Protein AF-A0A7T1I8I5-F1 (afdb_monomer_lite)

Secondary structure (DSSP, 8-state):
-----TTS-HHHHHHHHHHHHHHHHHHHHHHHHHHHHHHHTT-HHHHHHHHHHHHHHHHHHHHHHHHHHHHHHHHHHHHHGGGTTT--S-HHHHHHHHHHHHHHHHH--------

Sequence (115 aa):
MPTDFSAIDLGTINAAHEVIVASIRHKVCEWEQKSSDLATDGNLTNAVMVKHWAFAADLLSTTISTEFTNLFSKALNARFGDLTHTTHRSVADQVLDAVALEVAAAQEVPELVAV

Foldseek 3Di:
DDDQLQPDDLVVLVVVLVVLLVVLLVLLVVLQVVLVVCVVVVVNVSSVVSNVVSVVSVVVNVVSNVVSVVSSLVNLCSNCVVVPPDDPDPVSVVVVVVVVVVVVVVVPPDDDDDD

Radius of gyration: 20.19 Å; chains: 1; bounding box: 58×24×59 Å

pLDDT: mean 76.5, std 18.36, range [38.19, 95.94]

Structure (mmCIF, N/CA/C/O backbone):
data_AF-A0A7T1I8I5-F1
#
_entry.id   AF-A0A7T1I8I5-F1
#
loop_
_atom_site.group_PDB
_atom_site.id
_atom_site.type_symbol
_atom_site.label_atom_id
_atom_site.label_alt_id
_atom_site.label_comp_id
_atom_site.label_asym_id
_atom_site.label_entity_id
_atom_site.label_seq_id
_atom_site.pdbx_PDB_ins_code
_atom_site.Cartn_x
_atom_site.Cartn_y
_atom_site.Cartn_z
_atom_site.occupancy
_atom_site.B_iso_or_equiv
_atom_site.auth_seq_id
_atom_site.auth_comp_id
_atom_site.auth_asym_id
_atom_site.auth_atom_id
_atom_site.pdbx_PDB_model_num
ATOM 1 N N . MET A 1 1 ? 28.702 0.853 -6.664 1.00 46.16 1 MET A N 1
ATOM 2 C CA . MET A 1 1 ? 28.406 0.334 -8.015 1.00 46.16 1 MET A CA 1
ATOM 3 C C . MET A 1 1 ? 27.094 0.947 -8.467 1.00 46.16 1 MET A C 1
ATOM 5 O O . MET A 1 1 ? 26.190 0.975 -7.638 1.00 46.16 1 MET A O 1
ATOM 9 N N . PRO A 1 2 ? 26.985 1.482 -9.692 1.00 67.56 2 PRO A N 1
ATOM 10 C CA . PRO A 1 2 ? 25.690 1.881 -10.230 1.00 67.56 2 PRO A CA 1
ATOM 11 C C . PRO A 1 2 ? 24.806 0.636 -10.362 1.00 67.56 2 PRO A C 1
ATOM 13 O O . PRO A 1 2 ? 25.261 -0.401 -10.840 1.00 67.56 2 PRO A O 1
ATOM 16 N N . THR A 1 3 ? 23.579 0.718 -9.858 1.00 75.50 3 THR A N 1
ATOM 17 C CA . THR A 1 3 ? 22.587 -0.351 -9.988 1.00 75.50 3 THR A CA 1
ATOM 18 C C . THR A 1 3 ? 22.080 -0.364 -11.425 1.00 75.50 3 THR A C 1
ATOM 20 O O . THR A 1 3 ? 21.643 0.670 -11.926 1.00 75.50 3 THR A O 1
ATOM 23 N N . ASP A 1 4 ? 22.156 -1.514 -12.090 1.00 77.94 4 ASP A N 1
ATOM 24 C CA . ASP A 1 4 ? 21.578 -1.689 -13.420 1.00 77.94 4 ASP A CA 1
ATOM 25 C C . ASP A 1 4 ? 20.067 -1.926 -13.295 1.00 77.94 4 ASP A C 1
ATOM 27 O O . ASP A 1 4 ? 19.625 -2.913 -12.707 1.00 77.94 4 ASP A O 1
ATOM 31 N N . PHE A 1 5 ? 19.279 -0.988 -13.819 1.00 80.31 5 PHE A N 1
ATOM 32 C CA . PHE A 1 5 ? 17.816 -1.042 -13.802 1.00 80.31 5 PHE A CA 1
ATOM 33 C C . PHE A 1 5 ? 17.228 -1.598 -15.108 1.00 80.31 5 PHE A C 1
ATOM 35 O O . PHE A 1 5 ? 16.019 -1.800 -15.185 1.00 80.31 5 PHE A O 1
ATOM 42 N N . SER A 1 6 ? 18.044 -1.860 -16.135 1.00 78.00 6 SER A N 1
ATOM 43 C CA . SER A 1 6 ? 17.556 -2.312 -17.446 1.00 78.00 6 SER A CA 1
ATOM 44 C C . SER A 1 6 ? 16.978 -3.735 -17.400 1.00 78.00 6 SER A C 1
ATOM 46 O O . SER A 1 6 ? 15.968 -4.021 -18.045 1.00 78.00 6 SER A O 1
ATOM 48 N N . ALA A 1 7 ? 17.561 -4.601 -16.564 1.00 83.25 7 ALA A N 1
ATOM 49 C CA . ALA A 1 7 ? 17.163 -5.998 -16.390 1.00 83.25 7 ALA A CA 1
ATOM 50 C C . ALA A 1 7 ? 15.946 -6.206 -15.470 1.00 83.25 7 ALA A C 1
ATOM 52 O O . ALA A 1 7 ? 15.429 -7.318 -15.374 1.00 83.25 7 ALA A O 1
ATOM 53 N N . ILE A 1 8 ? 15.480 -5.161 -14.781 1.00 84.56 8 ILE A N 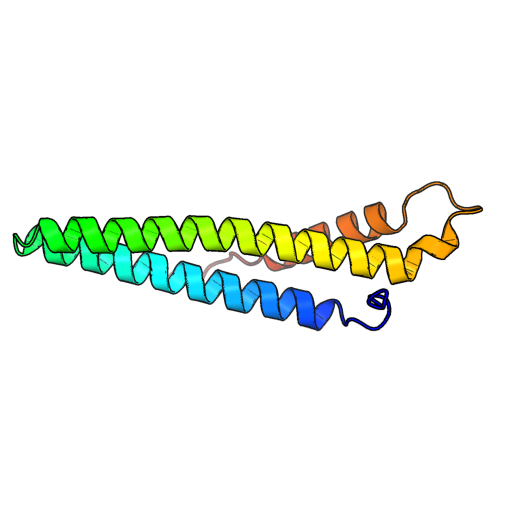1
ATOM 54 C CA . ILE A 1 8 ? 14.322 -5.248 -13.888 1.00 84.56 8 ILE A CA 1
ATOM 55 C C . ILE A 1 8 ? 13.060 -5.525 -14.698 1.00 84.56 8 ILE A C 1
ATOM 57 O O . ILE A 1 8 ? 12.752 -4.776 -15.622 1.00 84.56 8 ILE A O 1
ATOM 61 N N . ASP A 1 9 ? 12.312 -6.566 -14.335 1.00 85.94 9 ASP A N 1
ATOM 62 C CA . ASP A 1 9 ? 11.017 -6.862 -14.940 1.00 85.94 9 ASP A CA 1
ATOM 63 C C . ASP A 1 9 ? 9.922 -5.908 -14.434 1.00 85.94 9 ASP A C 1
ATOM 65 O O . ASP A 1 9 ? 9.598 -5.867 -13.245 1.00 85.94 9 ASP A O 1
ATOM 69 N N . LEU A 1 10 ? 9.342 -5.146 -15.363 1.00 82.19 10 LEU A N 1
ATOM 70 C CA . LEU A 1 10 ? 8.307 -4.153 -15.080 1.00 82.19 10 LEU A CA 1
ATOM 71 C C . LEU A 1 10 ? 6.989 -4.804 -14.640 1.00 82.19 10 LEU A C 1
ATOM 73 O O . LEU A 1 10 ? 6.299 -4.246 -13.789 1.00 82.19 10 LEU A O 1
ATOM 77 N N . GLY A 1 11 ? 6.668 -5.993 -15.168 1.00 81.75 11 GLY A N 1
ATOM 78 C CA . GLY A 1 11 ? 5.469 -6.737 -14.771 1.00 81.75 11 GLY A CA 1
ATOM 79 C C . GLY A 1 11 ? 5.540 -7.171 -13.309 1.00 81.75 11 GLY A C 1
ATOM 80 O O . GLY A 1 11 ? 4.608 -6.941 -12.540 1.00 81.75 11 GLY A O 1
ATOM 81 N N . THR A 1 12 ? 6.691 -7.705 -12.894 1.00 85.81 12 THR A N 1
ATOM 82 C CA . THR A 1 12 ? 6.957 -8.059 -11.494 1.00 85.81 12 THR A CA 1
ATOM 83 C C . THR A 1 12 ? 6.911 -6.840 -10.566 1.00 85.81 12 THR A C 1
ATOM 85 O O . THR A 1 12 ? 6.371 -6.945 -9.465 1.00 85.81 12 THR A O 1
ATOM 88 N N . ILE A 1 13 ? 7.424 -5.675 -10.989 1.00 85.62 13 ILE A N 1
ATOM 89 C CA . ILE A 1 13 ? 7.305 -4.432 -10.204 1.00 85.62 13 ILE A CA 1
ATOM 90 C C . ILE A 1 13 ? 5.840 -4.052 -9.992 1.00 85.62 13 ILE A C 1
ATOM 92 O O . ILE A 1 13 ? 5.463 -3.752 -8.860 1.00 85.62 13 ILE A O 1
ATOM 96 N N . ASN A 1 14 ? 5.027 -4.068 -11.051 1.00 83.12 14 ASN A N 1
ATOM 97 C CA . ASN A 1 14 ? 3.624 -3.677 -10.948 1.00 83.12 14 ASN A CA 1
ATOM 98 C C . ASN A 1 14 ? 2.833 -4.650 -10.0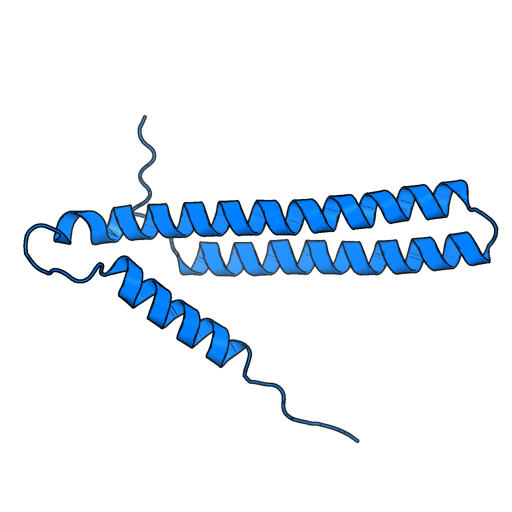59 1.00 83.12 14 ASN A C 1
ATOM 100 O O . ASN A 1 14 ? 2.152 -4.227 -9.129 1.00 83.12 14 ASN A O 1
ATOM 104 N N . ALA A 1 15 ? 3.016 -5.960 -10.253 1.00 85.50 15 ALA A N 1
ATOM 105 C CA . ALA A 1 15 ? 2.384 -6.974 -9.409 1.00 85.50 15 ALA A CA 1
ATOM 106 C C . ALA A 1 15 ? 2.790 -6.832 -7.929 1.00 85.50 15 ALA A C 1
ATOM 108 O O . ALA A 1 15 ? 1.957 -6.960 -7.030 1.00 85.50 15 ALA A O 1
ATOM 109 N N . ALA A 1 16 ? 4.063 -6.531 -7.653 1.00 87.75 16 ALA A N 1
ATOM 110 C CA . ALA A 1 16 ? 4.529 -6.284 -6.292 1.00 87.75 16 ALA A CA 1
ATOM 111 C C . ALA A 1 16 ? 3.906 -5.014 -5.689 1.00 87.75 16 ALA A C 1
ATOM 113 O O . ALA A 1 16 ? 3.488 -5.040 -4.530 1.00 87.75 16 ALA A O 1
ATOM 114 N N . HIS A 1 17 ? 3.811 -3.924 -6.459 1.00 89.06 17 HIS A N 1
ATOM 115 C CA . HIS A 1 17 ? 3.161 -2.682 -6.028 1.00 89.06 17 HIS A CA 1
ATOM 116 C C . HIS A 1 17 ? 1.706 -2.932 -5.623 1.00 89.06 17 HIS A C 1
ATOM 118 O O . HIS A 1 17 ? 1.308 -2.562 -4.516 1.00 89.06 17 HIS A O 1
ATOM 124 N N . GLU A 1 18 ? 0.948 -3.620 -6.475 1.00 87.44 18 GLU A N 1
ATOM 125 C CA . GLU A 1 18 ? -0.460 -3.945 -6.240 1.00 87.44 18 GLU A CA 1
ATOM 126 C C . GLU A 1 18 ? -0.654 -4.788 -4.978 1.00 87.44 18 GLU A C 1
ATOM 128 O O . GLU A 1 18 ? -1.459 -4.428 -4.117 1.00 87.44 18 GLU A O 1
ATOM 133 N N . VAL A 1 19 ? 0.115 -5.871 -4.817 1.00 93.12 19 VAL A N 1
ATOM 134 C CA . VAL A 1 19 ? 0.016 -6.750 -3.639 1.00 93.12 19 VAL A CA 1
ATOM 135 C C . VAL A 1 19 ? 0.351 -5.990 -2.355 1.00 93.12 19 VAL A C 1
ATOM 137 O O . VAL A 1 19 ? -0.361 -6.117 -1.354 1.00 93.12 19 VAL A O 1
ATOM 140 N N . ILE A 1 20 ? 1.408 -5.170 -2.370 1.00 90.38 20 ILE A N 1
ATOM 141 C CA . ILE A 1 20 ? 1.815 -4.393 -1.196 1.00 90.38 20 ILE A CA 1
ATOM 142 C C . ILE A 1 20 ? 0.725 -3.380 -0.832 1.00 90.38 20 ILE A C 1
ATOM 144 O O . ILE A 1 20 ? 0.261 -3.380 0.308 1.00 90.38 20 ILE A O 1
ATOM 148 N N . VAL A 1 21 ? 0.252 -2.570 -1.782 1.00 89.94 21 VAL A N 1
ATOM 149 C CA . VAL A 1 21 ? -0.796 -1.566 -1.524 1.00 89.94 21 VAL A CA 1
ATOM 150 C C . VAL A 1 21 ? -2.105 -2.216 -1.079 1.00 89.94 21 VAL A C 1
ATOM 152 O O . VAL A 1 21 ? -2.716 -1.751 -0.116 1.00 89.94 21 VAL A O 1
ATOM 155 N N . ALA A 1 22 ? -2.526 -3.311 -1.716 1.00 91.56 22 ALA A N 1
ATOM 156 C CA . ALA A 1 22 ? -3.738 -4.030 -1.335 1.00 91.56 22 ALA A CA 1
ATOM 157 C C . ALA A 1 22 ? -3.649 -4.581 0.096 1.00 91.56 22 ALA A C 1
ATOM 159 O O . ALA A 1 22 ? -4.586 -4.424 0.881 1.00 91.56 22 ALA A O 1
ATOM 160 N N . SER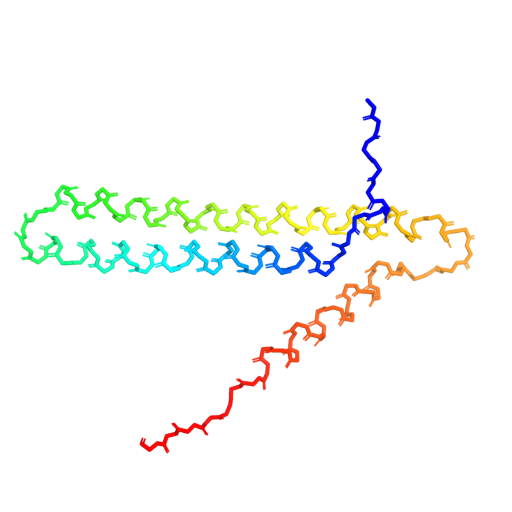 A 1 23 ? -2.508 -5.173 0.469 1.00 93.38 23 SER A N 1
ATOM 161 C CA . SER A 1 23 ? -2.300 -5.703 1.821 1.00 93.38 23 SER A CA 1
ATOM 162 C C . SER A 1 23 ? -2.302 -4.606 2.892 1.00 93.38 23 SER A C 1
ATOM 164 O O . SER A 1 23 ? -2.886 -4.791 3.962 1.00 93.38 23 SER A O 1
ATOM 166 N N . ILE A 1 24 ? -1.720 -3.441 2.590 1.00 92.88 24 ILE A N 1
ATOM 167 C CA . ILE A 1 24 ? -1.727 -2.291 3.495 1.00 92.88 24 ILE A CA 1
ATOM 168 C C . ILE A 1 24 ? -3.150 -1.758 3.655 1.00 92.88 24 ILE A C 1
ATOM 170 O O . ILE A 1 24 ? -3.607 -1.606 4.784 1.00 92.88 24 ILE A O 1
ATOM 174 N N . ARG A 1 25 ? -3.884 -1.549 2.555 1.00 92.50 25 ARG A N 1
ATOM 175 C CA . ARG A 1 25 ? -5.286 -1.101 2.602 1.00 92.50 25 ARG A CA 1
ATOM 176 C C . ARG A 1 25 ? -6.166 -2.054 3.403 1.00 92.50 25 ARG A C 1
ATOM 178 O O . ARG A 1 25 ? -6.964 -1.606 4.218 1.00 92.50 25 ARG A O 1
ATOM 185 N N . HIS A 1 26 ? -5.974 -3.361 3.238 1.00 94.25 26 HIS A N 1
ATOM 186 C CA . HIS A 1 26 ? -6.682 -4.352 4.041 1.00 94.25 26 HIS A CA 1
ATOM 187 C C . HIS A 1 26 ? -6.416 -4.167 5.545 1.00 94.25 26 HIS A C 1
ATOM 189 O O . HIS A 1 26 ? -7.355 -4.175 6.341 1.00 94.25 26 HIS A O 1
ATOM 195 N N . LYS A 1 27 ? -5.156 -3.929 5.939 1.00 93.38 27 LYS A N 1
ATOM 196 C CA . LYS A 1 27 ? -4.800 -3.646 7.338 1.00 93.38 27 LYS A CA 1
ATOM 197 C C . LYS A 1 27 ? -5.360 -2.328 7.858 1.00 93.38 27 LYS A C 1
ATOM 199 O O . LYS A 1 27 ? -5.766 -2.281 9.016 1.00 93.38 27 LYS A O 1
ATOM 204 N N . VAL A 1 28 ? -5.425 -1.294 7.022 1.00 94.00 28 VAL A N 1
ATOM 205 C CA . VAL A 1 28 ? -6.087 -0.029 7.369 1.00 94.00 28 VAL A CA 1
ATOM 206 C C . VAL A 1 28 ? -7.551 -0.290 7.720 1.00 94.00 28 VAL A C 1
ATOM 208 O O . VAL A 1 28 ? -7.959 0.042 8.830 1.00 94.00 28 VAL A O 1
ATOM 211 N N . CYS A 1 29 ? -8.305 -0.972 6.853 1.00 94.31 29 CYS A N 1
ATOM 212 C CA . CYS A 1 29 ? -9.712 -1.288 7.115 1.00 94.31 29 CYS A CA 1
ATOM 213 C C . CYS A 1 29 ? -9.900 -2.135 8.387 1.00 94.31 29 CYS A C 1
ATOM 215 O O . CYS A 1 29 ? -10.776 -1.839 9.199 1.00 94.31 29 CYS A O 1
ATOM 217 N N . GLU A 1 30 ? -9.060 -3.157 8.596 1.00 95.94 30 GLU A N 1
ATOM 218 C CA . GLU A 1 30 ? -9.088 -3.992 9.809 1.00 95.94 30 GLU A CA 1
ATOM 219 C C . GLU A 1 30 ? -8.896 -3.146 11.079 1.00 95.94 30 GLU A C 1
ATOM 221 O O . GLU A 1 30 ? -9.608 -3.313 12.072 1.00 95.94 30 GLU A O 1
ATOM 226 N N . TRP A 1 31 ? -7.938 -2.219 11.063 1.00 95.44 31 TRP A N 1
ATOM 227 C CA . TRP A 1 31 ? -7.653 -1.358 12.205 1.00 95.44 31 TRP A CA 1
ATOM 228 C C . TRP A 1 31 ? -8.703 -0.269 12.412 1.00 95.44 31 TRP A C 1
ATOM 230 O O . TRP A 1 31 ? -9.034 0.026 13.558 1.00 95.44 31 TRP A O 1
ATOM 240 N N . GLU A 1 32 ? -9.277 0.298 11.357 1.00 93.12 32 GLU A N 1
ATOM 241 C CA . GLU A 1 32 ? -10.397 1.235 11.483 1.00 93.12 32 GLU A CA 1
ATOM 242 C C . GLU A 1 32 ? -11.613 0.570 12.127 1.00 93.12 32 GLU A C 1
ATOM 244 O O . GLU A 1 32 ? -12.186 1.119 13.072 1.00 93.12 32 GLU A O 1
ATOM 249 N N . GLN A 1 33 ? -11.947 -0.647 11.693 1.00 95.00 33 GLN A N 1
ATOM 250 C CA . GLN A 1 33 ? -13.020 -1.424 12.301 1.00 95.00 33 GLN A CA 1
ATOM 251 C C . GLN A 1 33 ? -12.709 -1.740 13.768 1.00 95.00 33 GLN A C 1
ATOM 253 O O . GLN A 1 33 ? -13.499 -1.420 14.652 1.00 95.00 33 GLN A O 1
ATOM 258 N N . LYS A 1 34 ? -11.506 -2.251 14.055 1.00 94.00 34 LYS A N 1
ATOM 259 C CA . LYS A 1 34 ? -11.066 -2.537 15.427 1.00 94.00 34 LYS A CA 1
ATOM 260 C C . LYS A 1 34 ? -11.059 -1.293 16.320 1.00 94.00 34 LYS A C 1
ATOM 262 O O . LYS A 1 34 ? -11.325 -1.389 17.514 1.00 94.00 34 LYS A O 1
ATOM 267 N N . SER A 1 35 ? -10.729 -0.127 15.769 1.00 93.44 35 SER A N 1
ATOM 268 C CA . SER A 1 35 ? -10.797 1.144 16.489 1.00 93.44 35 SER A CA 1
ATOM 269 C C . SER A 1 35 ? -12.239 1.483 16.865 1.00 93.44 35 SER A C 1
ATOM 271 O O . SER A 1 35 ? -12.491 1.853 18.012 1.00 93.44 35 SER A O 1
ATOM 273 N N . SER A 1 36 ? -13.178 1.306 15.930 1.00 93.19 36 SER A N 1
ATOM 274 C CA . SER A 1 36 ? -14.607 1.508 16.174 1.00 93.19 36 SER A CA 1
ATOM 275 C C . SER A 1 36 ? -15.125 0.575 17.269 1.00 93.19 36 SER A C 1
ATOM 277 O O . SER A 1 36 ? -15.744 1.050 18.219 1.00 93.19 36 SER A O 1
ATOM 279 N N . ASP A 1 37 ? -14.803 -0.717 17.189 1.00 95.44 37 ASP A N 1
ATOM 280 C CA . ASP A 1 37 ? -15.228 -1.716 18.175 1.00 95.44 37 ASP A CA 1
ATOM 281 C C . ASP A 1 37 ? -14.705 -1.367 19.580 1.00 95.44 37 ASP A C 1
ATOM 283 O O . ASP A 1 37 ? -15.463 -1.303 20.547 1.00 95.44 37 ASP A O 1
ATOM 287 N N . LEU A 1 38 ? -13.419 -1.013 19.690 1.00 92.81 38 LEU A N 1
ATOM 288 C CA . LEU A 1 38 ? -12.812 -0.595 20.959 1.00 92.81 38 LEU A CA 1
ATOM 289 C C . LEU A 1 38 ? -13.433 0.688 21.528 1.00 92.81 38 LEU A C 1
ATOM 291 O O . LEU A 1 38 ? -13.479 0.854 22.749 1.00 92.81 38 LEU A O 1
ATOM 295 N N . ALA A 1 39 ? -13.884 1.606 20.669 1.00 93.12 39 ALA A N 1
ATOM 296 C CA . ALA A 1 39 ? -14.573 2.814 21.105 1.00 93.12 39 ALA A CA 1
ATOM 297 C C . ALA A 1 39 ? -15.963 2.488 21.666 1.00 93.12 39 ALA A C 1
ATOM 299 O O . ALA A 1 39 ? -16.346 3.048 22.695 1.00 93.12 39 ALA A O 1
ATOM 300 N N . THR A 1 40 ? -16.684 1.555 21.038 1.00 94.44 40 THR A N 1
ATOM 301 C CA . THR A 1 40 ? -17.965 1.036 21.538 1.00 94.44 40 THR A CA 1
ATOM 302 C C . THR A 1 40 ? -17.805 0.315 22.878 1.00 94.44 40 THR A C 1
ATOM 304 O O . THR A 1 40 ? -18.628 0.511 23.771 1.00 94.44 40 THR A O 1
ATOM 307 N N . ASP A 1 41 ? -16.703 -0.410 23.069 1.00 94.06 41 ASP A N 1
ATOM 308 C CA . ASP A 1 41 ? -16.367 -1.098 24.324 1.00 94.06 41 ASP A CA 1
ATOM 309 C C . ASP A 1 41 ? -15.850 -0.155 25.435 1.00 94.06 41 ASP A C 1
ATOM 311 O O . ASP A 1 41 ? -15.501 -0.597 26.532 1.00 94.06 41 ASP A O 1
ATOM 315 N N . GLY A 1 42 ? -15.764 1.155 25.174 1.00 92.56 42 GLY A N 1
ATOM 316 C CA . GLY A 1 42 ? -15.289 2.159 26.134 1.00 92.56 42 GLY A CA 1
ATOM 317 C C . GLY A 1 42 ? -13.767 2.197 26.318 1.00 92.56 42 GLY A C 1
ATOM 318 O O . GLY A 1 42 ? -13.258 2.968 27.135 1.00 92.56 42 GLY A O 1
ATOM 319 N N . ASN A 1 43 ? -13.009 1.421 25.538 1.00 94.31 43 ASN A N 1
ATOM 320 C CA . ASN A 1 43 ? -11.549 1.398 25.568 1.00 94.31 43 ASN A CA 1
ATOM 321 C C . ASN A 1 43 ? -10.946 2.457 24.628 1.00 94.31 43 ASN A C 1
ATOM 323 O O . ASN A 1 43 ? -10.276 2.160 23.635 1.00 94.31 43 ASN A O 1
ATOM 327 N N . LEU A 1 44 ? -11.189 3.727 24.962 1.00 91.94 44 LEU A N 1
ATOM 328 C CA . LEU A 1 44 ? -10.861 4.871 24.107 1.00 91.94 44 LEU A CA 1
ATOM 329 C C . LEU A 1 44 ? -9.358 5.017 23.823 1.00 91.94 44 LEU A C 1
ATOM 331 O O . LEU A 1 44 ? -8.979 5.385 22.713 1.00 91.94 44 LEU A O 1
ATOM 335 N N . THR A 1 45 ? -8.486 4.707 24.787 1.00 94.12 45 THR A N 1
ATOM 336 C CA . THR A 1 45 ? -7.028 4.797 24.591 1.00 94.12 45 THR A CA 1
ATOM 337 C C . THR A 1 45 ? -6.550 3.827 23.514 1.00 94.12 45 THR A C 1
ATOM 339 O O . THR A 1 45 ? -5.802 4.219 22.616 1.00 94.12 45 THR A O 1
ATOM 342 N N . ASN A 1 46 ? -7.024 2.579 23.552 1.00 91.31 46 ASN A N 1
ATOM 343 C CA . ASN A 1 46 ? -6.663 1.592 22.540 1.00 91.31 46 ASN A CA 1
ATOM 344 C C . ASN A 1 46 ? -7.332 1.895 21.196 1.00 91.31 46 ASN A C 1
ATOM 346 O O . ASN A 1 46 ? -6.685 1.745 20.161 1.00 91.31 46 ASN A O 1
ATOM 350 N N . ALA A 1 47 ? -8.578 2.381 21.197 1.00 91.00 47 ALA A N 1
ATOM 351 C CA . ALA A 1 47 ? -9.264 2.812 19.981 1.00 91.00 47 ALA A CA 1
ATOM 352 C C . ALA A 1 47 ? -8.462 3.887 19.229 1.00 91.00 47 ALA A C 1
ATOM 354 O O . ALA A 1 47 ? -8.213 3.760 18.029 1.00 91.00 47 ALA A O 1
ATOM 355 N N . VAL A 1 48 ? -7.992 4.915 19.944 1.00 92.94 48 VAL A N 1
ATOM 356 C CA . VAL A 1 48 ? -7.177 5.999 19.377 1.00 92.94 48 VAL A CA 1
ATOM 357 C C . VAL A 1 48 ? -5.822 5.488 18.888 1.00 92.94 48 VAL A C 1
ATOM 359 O O . VAL A 1 48 ? -5.384 5.863 17.803 1.00 92.94 48 VAL A O 1
ATOM 362 N N . MET A 1 49 ? -5.154 4.613 19.642 1.00 95.62 49 MET A N 1
ATOM 363 C CA . MET A 1 49 ? -3.877 4.029 19.220 1.00 95.62 49 MET A CA 1
ATOM 364 C C . MET A 1 49 ? -4.010 3.253 17.901 1.00 95.62 49 MET A C 1
ATOM 366 O O . MET A 1 49 ? -3.236 3.483 16.975 1.00 95.62 49 MET A O 1
ATOM 370 N N . VAL A 1 50 ? -5.016 2.380 17.792 1.00 92.56 50 VAL A N 1
ATOM 371 C CA . VAL A 1 50 ? -5.256 1.581 16.580 1.00 92.56 50 VAL A CA 1
ATOM 372 C C . VAL A 1 50 ? -5.624 2.479 15.391 1.00 92.56 50 VAL A C 1
ATOM 374 O O . VAL A 1 50 ? -5.143 2.254 14.282 1.00 92.56 50 VAL A O 1
ATOM 377 N N . LYS A 1 51 ? -6.384 3.557 15.621 1.00 90.12 51 LYS A N 1
ATOM 378 C CA . LYS A 1 51 ? -6.674 4.562 14.587 1.00 90.12 51 LYS A CA 1
ATOM 379 C C . LYS A 1 51 ? -5.407 5.241 14.054 1.00 90.12 51 LYS A C 1
ATOM 381 O O . LYS A 1 51 ? -5.287 5.458 12.852 1.00 90.12 51 LYS A O 1
ATOM 386 N N . HIS A 1 52 ? -4.443 5.554 14.921 1.00 93.56 52 HIS A N 1
ATOM 387 C CA . HIS A 1 52 ? -3.160 6.111 14.483 1.00 93.56 52 HIS A CA 1
ATOM 388 C C . HIS A 1 52 ? -2.336 5.114 13.660 1.00 93.56 52 HIS A C 1
ATOM 390 O O . HIS A 1 52 ? -1.646 5.527 12.731 1.00 93.56 52 HIS A O 1
ATOM 396 N N . TRP A 1 53 ? -2.415 3.813 13.956 1.00 93.50 53 TRP A N 1
ATOM 397 C CA . TRP A 1 53 ? -1.773 2.787 13.129 1.00 93.50 53 TRP A CA 1
ATOM 398 C C . TRP A 1 53 ? -2.399 2.692 11.740 1.00 93.50 53 TRP A C 1
ATOM 400 O O . TRP A 1 53 ? -1.660 2.628 10.760 1.00 93.50 53 TRP A O 1
ATOM 410 N N . ALA A 1 54 ? -3.731 2.758 11.646 1.00 91.69 54 ALA A N 1
ATOM 411 C CA . ALA A 1 54 ? -4.440 2.834 10.367 1.00 91.69 54 ALA A CA 1
ATOM 412 C C . ALA A 1 54 ? -3.971 4.039 9.538 1.00 91.69 54 ALA A C 1
ATOM 414 O O . ALA A 1 54 ? -3.556 3.879 8.394 1.00 91.69 54 ALA A O 1
ATOM 415 N N . PHE A 1 55 ? -3.912 5.223 10.150 1.00 90.25 55 PHE A N 1
ATOM 416 C CA . PHE A 1 55 ? -3.401 6.423 9.485 1.00 90.25 55 PHE A CA 1
ATOM 417 C C . PHE A 1 55 ? -1.940 6.282 9.023 1.00 90.25 55 PHE A C 1
ATOM 419 O O . PHE A 1 55 ? -1.601 6.633 7.894 1.00 90.25 55 PHE A O 1
ATOM 426 N N . ALA A 1 56 ? -1.059 5.748 9.874 1.00 91.94 56 ALA A N 1
ATOM 427 C CA . ALA A 1 56 ? 0.346 5.555 9.519 1.00 91.94 56 ALA A CA 1
ATOM 428 C C . ALA A 1 56 ? 0.518 4.565 8.354 1.00 91.94 56 ALA A C 1
ATOM 430 O O . ALA A 1 56 ? 1.358 4.782 7.481 1.00 91.94 56 ALA A O 1
ATOM 431 N N . ALA A 1 57 ? -0.283 3.498 8.319 1.00 90.12 57 ALA A N 1
ATOM 432 C CA . ALA A 1 57 ? -0.293 2.545 7.215 1.00 90.12 57 ALA A CA 1
ATOM 433 C C . ALA A 1 57 ? -0.771 3.179 5.902 1.00 90.12 57 ALA A C 1
ATOM 435 O O . ALA A 1 57 ? -0.139 2.966 4.869 1.00 90.12 57 ALA A O 1
ATOM 436 N N . ASP A 1 58 ? -1.813 4.007 5.931 1.00 88.31 58 ASP A N 1
ATOM 437 C CA . ASP A 1 58 ? -2.289 4.714 4.737 1.00 88.31 58 ASP A CA 1
ATOM 438 C C . ASP A 1 58 ? -1.228 5.681 4.168 1.00 88.31 58 ASP A C 1
ATOM 440 O O . ASP A 1 58 ? -0.927 5.690 2.967 1.00 88.31 58 ASP A O 1
ATOM 444 N N . LEU A 1 59 ? -0.535 6.409 5.050 1.00 90.62 59 LEU A N 1
ATOM 445 C CA . LEU A 1 59 ? 0.591 7.261 4.662 1.00 90.62 59 LEU A CA 1
ATOM 446 C C . LEU A 1 59 ? 1.751 6.449 4.051 1.00 90.62 59 LEU A C 1
ATOM 448 O O . LEU A 1 59 ? 2.347 6.853 3.044 1.00 90.62 59 LEU A O 1
ATOM 452 N N . LEU A 1 60 ? 2.064 5.284 4.629 1.00 89.81 60 LEU A N 1
ATOM 453 C CA . LEU A 1 60 ? 3.073 4.369 4.091 1.00 89.81 60 LEU A CA 1
ATOM 454 C C . LEU A 1 60 ? 2.677 3.835 2.711 1.00 89.81 60 LEU A C 1
ATOM 456 O O . LEU A 1 60 ? 3.527 3.796 1.826 1.00 89.81 60 LEU A O 1
ATOM 460 N N . SER A 1 61 ? 1.404 3.493 2.491 1.00 87.75 61 SER A N 1
ATOM 461 C CA . SER A 1 61 ? 0.895 3.064 1.179 1.00 87.75 61 SER A CA 1
ATOM 462 C C . SER A 1 61 ? 1.150 4.119 0.096 1.00 87.75 61 SER A C 1
ATOM 464 O O . SER A 1 61 ? 1.576 3.800 -1.019 1.00 87.75 61 SER A O 1
ATOM 466 N N . THR A 1 62 ? 0.939 5.392 0.431 1.00 83.62 62 THR A N 1
ATOM 467 C CA . THR A 1 62 ? 1.188 6.519 -0.482 1.00 83.62 62 THR A CA 1
ATOM 468 C C . THR A 1 62 ? 2.680 6.678 -0.790 1.00 83.62 62 THR A C 1
ATOM 470 O O . THR A 1 62 ? 3.077 6.849 -1.947 1.00 83.62 62 THR A O 1
ATOM 473 N N . THR A 1 63 ? 3.523 6.556 0.238 1.00 88.69 63 THR A N 1
ATOM 474 C CA . THR A 1 63 ? 4.985 6.638 0.096 1.00 88.69 63 THR A CA 1
ATOM 475 C C . THR A 1 63 ? 5.514 5.504 -0.781 1.00 88.69 63 THR A C 1
ATOM 477 O O . THR A 1 63 ? 6.249 5.745 -1.734 1.00 88.69 63 THR A O 1
ATOM 480 N N . ILE A 1 64 ? 5.078 4.270 -0.518 1.00 86.69 64 ILE A N 1
ATOM 481 C CA . ILE A 1 64 ? 5.448 3.087 -1.303 1.00 86.69 64 ILE A CA 1
ATOM 482 C C . ILE A 1 64 ? 5.039 3.267 -2.764 1.00 86.69 64 ILE A C 1
ATOM 484 O O . ILE A 1 64 ? 5.849 3.023 -3.651 1.00 86.69 64 ILE A O 1
ATOM 488 N N . SER A 1 65 ? 3.828 3.758 -3.031 1.00 83.25 65 SER A N 1
ATOM 489 C CA . SER A 1 65 ? 3.364 3.989 -4.406 1.00 83.25 65 SER A CA 1
ATOM 490 C C . SER A 1 65 ? 4.240 4.994 -5.159 1.00 83.25 65 SER A C 1
ATOM 492 O O . SER A 1 65 ? 4.555 4.792 -6.333 1.00 83.25 65 SER A O 1
ATOM 494 N N . THR A 1 66 ? 4.694 6.044 -4.471 1.00 83.44 66 THR A N 1
ATOM 495 C CA . THR A 1 66 ? 5.629 7.028 -5.036 1.00 83.44 66 THR A CA 1
ATOM 496 C C . THR A 1 66 ? 6.976 6.385 -5.366 1.00 83.44 66 THR A C 1
ATOM 498 O O . THR A 1 66 ? 7.493 6.554 -6.469 1.00 83.44 66 THR A O 1
ATOM 501 N N . GLU A 1 67 ? 7.531 5.591 -4.449 1.00 86.81 67 GLU A N 1
ATOM 502 C CA . GLU A 1 67 ? 8.814 4.915 -4.664 1.00 86.81 67 GLU A CA 1
ATOM 503 C C . GLU A 1 67 ? 8.750 3.856 -5.773 1.00 86.81 67 GLU A C 1
ATOM 505 O O . GLU A 1 67 ? 9.675 3.759 -6.582 1.00 86.81 67 GLU A O 1
ATOM 510 N N . PHE A 1 68 ? 7.645 3.114 -5.883 1.00 86.62 68 PHE A N 1
ATOM 511 C CA . PHE A 1 68 ? 7.419 2.180 -6.988 1.00 86.62 68 PHE A CA 1
ATOM 512 C C . PHE A 1 68 ? 7.313 2.906 -8.333 1.00 86.62 68 PHE A C 1
ATOM 514 O O . PHE A 1 68 ? 7.938 2.480 -9.302 1.00 86.62 68 PHE A O 1
ATOM 521 N N . THR A 1 69 ? 6.625 4.050 -8.382 1.00 84.12 69 THR A N 1
ATOM 522 C CA . THR A 1 69 ? 6.553 4.898 -9.586 1.00 84.12 69 THR A CA 1
ATOM 523 C C . THR A 1 69 ? 7.936 5.421 -9.987 1.00 84.12 69 THR A C 1
ATOM 525 O O . THR A 1 69 ? 8.317 5.379 -11.163 1.00 84.12 69 THR A O 1
ATOM 528 N N . ASN A 1 70 ? 8.737 5.858 -9.010 1.00 85.25 70 ASN A N 1
ATOM 529 C CA . ASN A 1 70 ? 10.116 6.292 -9.231 1.00 85.25 70 ASN A CA 1
ATOM 530 C C . ASN A 1 70 ? 10.995 5.147 -9.756 1.00 85.25 70 ASN A C 1
ATOM 532 O O . ASN A 1 70 ? 11.803 5.350 -10.665 1.00 85.25 70 ASN A O 1
ATOM 536 N N . LEU A 1 71 ? 10.850 3.944 -9.195 1.00 85.00 71 LEU A N 1
ATOM 537 C CA . LEU A 1 71 ? 11.583 2.757 -9.630 1.00 85.00 71 LEU A CA 1
ATOM 538 C C . LEU A 1 71 ? 11.188 2.343 -11.052 1.00 85.00 71 LEU A C 1
ATOM 540 O O . LEU A 1 71 ? 12.066 2.092 -11.876 1.00 85.00 71 LEU A O 1
ATOM 544 N N . PHE A 1 72 ? 9.891 2.340 -11.355 1.00 84.56 72 PHE A N 1
ATOM 545 C CA . PHE A 1 72 ? 9.359 2.048 -12.684 1.00 84.56 72 PHE A CA 1
ATOM 546 C C . PHE A 1 72 ? 9.900 3.034 -13.728 1.00 84.56 72 PHE A C 1
ATOM 548 O O . PHE A 1 72 ? 10.408 2.627 -14.771 1.00 84.56 72 PHE A O 1
ATOM 555 N N . SER A 1 73 ? 9.910 4.329 -13.401 1.00 81.75 73 SER A N 1
ATOM 556 C CA . SER A 1 73 ? 10.468 5.383 -14.258 1.00 81.75 73 SER A CA 1
ATOM 557 C C . SER A 1 73 ? 11.971 5.206 -14.501 1.00 81.75 73 SER A C 1
ATOM 559 O O . SER A 1 73 ? 12.446 5.366 -15.624 1.00 81.75 73 SER A O 1
ATOM 561 N N . LYS A 1 74 ? 12.743 4.834 -13.468 1.00 83.25 74 LYS A N 1
ATOM 562 C CA . LYS A 1 74 ? 14.177 4.522 -13.609 1.00 83.25 74 LYS A CA 1
ATOM 563 C C . LYS A 1 74 ? 14.409 3.307 -14.507 1.00 83.25 74 LYS A C 1
ATOM 565 O O . LYS A 1 74 ? 15.309 3.350 -15.341 1.00 83.25 74 LYS A O 1
ATOM 570 N N . ALA A 1 75 ? 13.598 2.259 -14.369 1.00 84.50 75 ALA A N 1
ATOM 571 C CA . ALA A 1 75 ? 13.684 1.066 -15.206 1.00 84.50 75 ALA A CA 1
ATOM 572 C C . ALA A 1 75 ? 13.306 1.359 -16.671 1.00 84.50 75 ALA A C 1
ATOM 574 O O . ALA A 1 75 ? 14.017 0.932 -17.579 1.00 84.50 75 ALA A O 1
ATOM 575 N N . LEU A 1 76 ? 12.264 2.162 -16.918 1.00 83.00 76 LEU A N 1
ATOM 576 C CA . LEU A 1 76 ? 11.919 2.637 -18.263 1.00 83.00 76 LEU A CA 1
ATOM 577 C C . LEU A 1 76 ? 13.042 3.471 -18.886 1.00 83.00 76 LEU A C 1
ATOM 579 O O . LEU A 1 76 ? 13.459 3.195 -20.009 1.00 83.00 76 LEU A O 1
ATOM 583 N N . ASN A 1 77 ? 13.576 4.452 -18.156 1.00 80.69 77 ASN A N 1
ATOM 584 C CA . ASN A 1 77 ? 14.681 5.277 -18.643 1.00 80.69 77 ASN A CA 1
ATOM 585 C C . ASN A 1 77 ? 15.949 4.451 -18.897 1.00 80.69 77 ASN A C 1
ATOM 587 O O . ASN A 1 77 ? 16.652 4.714 -19.864 1.00 80.69 77 ASN A O 1
ATOM 591 N N . ALA A 1 78 ? 16.236 3.428 -18.092 1.00 80.94 78 ALA A N 1
ATOM 592 C CA . ALA A 1 78 ? 17.362 2.529 -18.345 1.00 80.94 78 ALA A CA 1
ATOM 593 C C . ALA A 1 78 ? 17.158 1.661 -19.601 1.00 80.94 78 ALA A C 1
ATOM 595 O O . ALA A 1 78 ? 18.125 1.351 -20.288 1.00 80.94 78 ALA A O 1
ATOM 596 N N . ARG A 1 79 ? 15.911 1.282 -19.917 1.00 77.62 79 ARG A N 1
ATOM 597 C CA . ARG A 1 79 ? 15.572 0.483 -21.107 1.00 77.62 79 ARG A CA 1
ATOM 598 C C . ARG A 1 79 ? 15.503 1.304 -22.396 1.00 77.62 79 ARG A C 1
ATOM 600 O O . ARG A 1 79 ? 15.864 0.794 -23.450 1.00 77.62 79 ARG A O 1
ATOM 607 N N . PHE A 1 80 ? 15.031 2.550 -22.322 1.00 72.69 80 PHE A N 1
ATOM 608 C CA . PHE A 1 80 ? 14.703 3.362 -23.503 1.00 72.69 80 PHE A CA 1
ATOM 609 C C . PHE A 1 80 ? 15.478 4.683 -23.610 1.00 72.69 80 PHE A C 1
ATOM 611 O O . PHE A 1 80 ? 15.424 5.339 -24.648 1.00 72.69 80 PHE A O 1
ATOM 618 N N . GLY A 1 81 ? 16.209 5.090 -22.571 1.00 63.34 81 GLY A N 1
ATOM 619 C CA . GLY A 1 81 ? 16.901 6.382 -22.511 1.00 63.34 81 GLY A CA 1
ATOM 620 C C . GLY A 1 81 ? 18.007 6.552 -23.554 1.00 63.34 81 GLY A C 1
ATOM 621 O O . GLY A 1 81 ? 18.287 7.679 -23.958 1.00 63.34 81 GLY A O 1
ATOM 622 N N . ASP A 1 82 ? 18.567 5.450 -24.060 1.00 54.91 82 ASP A N 1
ATOM 623 C CA . ASP A 1 82 ? 19.616 5.460 -25.090 1.00 54.91 82 ASP A CA 1
ATOM 624 C C . ASP A 1 82 ? 19.068 5.684 -26.521 1.00 54.91 82 ASP A C 1
ATOM 626 O O . ASP A 1 82 ? 19.819 5.948 -27.456 1.00 54.91 82 ASP A O 1
ATOM 630 N N . LEU A 1 83 ? 17.739 5.663 -26.722 1.00 53.56 83 LEU A N 1
ATOM 631 C CA . LEU A 1 83 ? 17.102 5.933 -28.027 1.00 53.56 83 LEU A CA 1
ATOM 632 C C . LEU A 1 83 ? 16.957 7.437 -28.357 1.00 53.56 83 LEU A C 1
ATOM 634 O O . LEU A 1 83 ? 16.372 7.806 -29.379 1.00 53.56 83 LEU A O 1
ATOM 638 N N . THR A 1 84 ? 17.469 8.335 -27.514 1.00 48.31 84 THR A N 1
ATOM 639 C CA . THR A 1 84 ? 17.082 9.758 -27.506 1.00 48.31 84 THR A CA 1
ATOM 640 C C . THR A 1 84 ? 17.825 10.681 -28.471 1.00 48.31 84 THR A C 1
ATOM 642 O O . THR A 1 84 ? 17.532 11.874 -28.477 1.00 48.31 84 THR A O 1
ATOM 645 N N . HIS A 1 85 ? 18.709 10.204 -29.356 1.00 4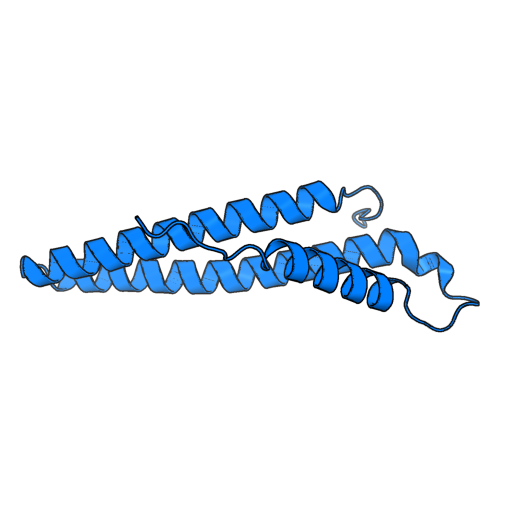7.34 85 HIS A N 1
ATOM 646 C CA . HIS A 1 85 ? 19.356 11.147 -30.282 1.00 47.34 85 HIS A CA 1
ATOM 647 C C . HIS A 1 85 ? 18.513 11.533 -31.516 1.00 47.34 85 HIS A C 1
ATOM 649 O O . HIS A 1 85 ? 18.890 12.481 -32.206 1.00 47.34 85 HIS A O 1
ATOM 655 N N . THR A 1 86 ? 17.385 10.866 -31.826 1.00 45.03 86 THR A N 1
ATOM 656 C CA . THR A 1 86 ? 16.638 11.186 -33.072 1.00 45.03 86 THR A CA 1
ATOM 657 C C . THR A 1 86 ? 15.105 11.124 -33.065 1.00 45.03 86 THR A C 1
ATOM 659 O O . THR A 1 86 ? 14.526 11.557 -34.057 1.00 45.03 86 THR A O 1
ATOM 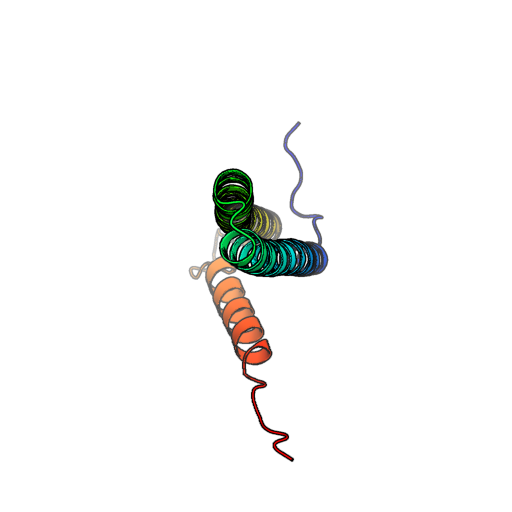662 N N . THR A 1 87 ? 14.397 10.693 -32.010 1.00 44.47 87 THR A N 1
ATOM 663 C CA . THR A 1 87 ? 12.912 10.663 -32.062 1.00 44.47 87 THR A CA 1
ATOM 664 C C . THR A 1 87 ? 12.265 11.390 -30.882 1.00 44.47 87 THR A C 1
ATOM 666 O O . THR A 1 87 ? 12.255 10.931 -29.746 1.00 44.47 87 THR A O 1
ATOM 669 N N . HIS A 1 88 ? 11.736 12.575 -31.183 1.00 48.19 88 HIS A N 1
ATOM 670 C CA . HIS A 1 88 ? 11.382 13.665 -30.271 1.00 48.19 88 HIS A CA 1
ATOM 671 C C . HIS A 1 88 ? 9.971 13.549 -29.653 1.00 48.19 88 HIS A C 1
ATOM 673 O O . HIS A 1 88 ? 9.207 14.515 -29.624 1.00 48.19 88 HIS A O 1
ATOM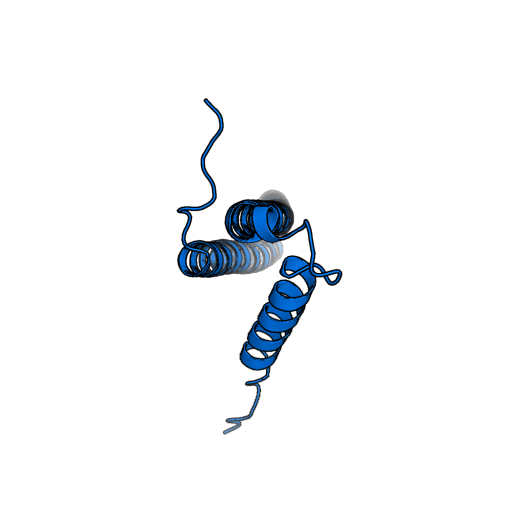 679 N N . ARG A 1 89 ? 9.614 12.368 -29.142 1.00 48.88 89 ARG A N 1
ATOM 680 C CA . ARG A 1 89 ? 8.497 12.189 -28.203 1.00 48.88 89 ARG A CA 1
ATOM 681 C C . ARG A 1 89 ? 8.919 11.094 -27.241 1.00 48.88 89 ARG A C 1
ATOM 683 O O . ARG A 1 89 ? 9.097 9.959 -27.667 1.00 48.88 89 ARG A O 1
ATOM 690 N N . SER A 1 90 ? 9.188 11.486 -25.997 1.00 52.69 90 SER A N 1
ATOM 691 C CA . SER A 1 90 ? 9.685 10.618 -24.931 1.00 52.69 90 SER A CA 1
ATOM 692 C C . SER A 1 90 ? 8.904 9.303 -24.947 1.00 52.69 90 SER A C 1
ATOM 694 O O . SER A 1 90 ? 7.711 9.284 -24.661 1.00 52.69 90 SER A O 1
ATOM 696 N N . VAL A 1 91 ? 9.553 8.208 -25.348 1.00 54.09 91 VAL A N 1
ATOM 697 C CA . VAL A 1 91 ? 8.940 6.869 -25.364 1.00 54.09 91 VAL A CA 1
ATOM 698 C C . VAL A 1 91 ? 8.440 6.517 -23.963 1.00 54.09 91 VAL A C 1
ATOM 700 O O . VAL A 1 91 ? 7.429 5.842 -23.831 1.00 54.09 91 VAL A O 1
ATOM 703 N N . ALA A 1 92 ? 9.081 7.055 -22.920 1.00 54.47 92 ALA A N 1
ATOM 704 C CA . ALA A 1 92 ? 8.590 6.967 -21.554 1.00 54.47 92 ALA A CA 1
ATOM 705 C C . ALA A 1 92 ? 7.211 7.624 -21.385 1.00 54.47 92 ALA A C 1
ATOM 707 O O . ALA A 1 92 ? 6.359 7.000 -20.770 1.00 54.47 92 ALA A O 1
ATOM 708 N N . ASP A 1 93 ? 6.951 8.797 -21.978 1.00 53.50 93 ASP A N 1
ATOM 709 C CA . ASP A 1 93 ? 5.624 9.433 -21.934 1.00 53.50 93 ASP A CA 1
ATOM 710 C C . ASP A 1 93 ? 4.582 8.608 -22.696 1.00 53.50 93 ASP A C 1
ATOM 712 O O . ASP A 1 93 ? 3.462 8.468 -22.227 1.00 53.50 93 ASP A O 1
ATOM 716 N N . GLN A 1 94 ? 4.939 8.017 -23.843 1.00 56.81 94 GLN A N 1
ATOM 717 C CA . GLN A 1 94 ? 4.020 7.158 -24.607 1.00 56.81 94 GLN A CA 1
ATOM 718 C C . GLN A 1 94 ? 3.734 5.822 -23.914 1.00 56.81 94 GLN A C 1
ATOM 720 O O . GLN A 1 94 ? 2.609 5.335 -23.971 1.00 56.81 94 GLN A O 1
ATOM 725 N N . VAL A 1 95 ? 4.736 5.226 -23.264 1.00 60.22 95 VAL A N 1
ATOM 726 C CA . VAL A 1 95 ? 4.570 3.997 -22.481 1.00 60.22 95 VAL A CA 1
ATOM 727 C C . VAL A 1 95 ? 3.811 4.289 -21.189 1.00 60.22 95 VAL A C 1
ATOM 729 O O . VAL A 1 95 ? 2.964 3.491 -20.817 1.00 60.22 95 VAL A O 1
ATOM 732 N N . LEU A 1 96 ? 4.046 5.428 -20.533 1.00 61.59 96 LEU A N 1
ATOM 733 C CA . LEU A 1 96 ? 3.236 5.878 -19.397 1.00 61.59 96 LEU A CA 1
ATOM 734 C C . LEU A 1 96 ? 1.777 6.090 -19.801 1.00 61.59 96 LEU A C 1
ATOM 736 O O . LEU A 1 96 ? 0.905 5.630 -19.076 1.00 61.59 96 LEU A O 1
ATOM 740 N N . ASP A 1 97 ? 1.508 6.707 -20.955 1.00 56.41 97 ASP A N 1
ATOM 741 C CA . ASP A 1 97 ? 0.143 6.865 -21.477 1.00 56.41 97 ASP A CA 1
ATOM 742 C C . ASP A 1 97 ? -0.499 5.501 -21.774 1.00 56.41 97 ASP A C 1
ATOM 744 O O . ASP A 1 97 ? -1.644 5.264 -21.407 1.00 56.41 97 ASP A O 1
ATOM 748 N N . ALA A 1 98 ? 0.247 4.572 -22.383 1.00 56.69 98 ALA A N 1
ATOM 749 C CA . ALA A 1 98 ? -0.242 3.228 -22.688 1.00 56.69 98 ALA A CA 1
ATOM 750 C C . ALA A 1 98 ? -0.503 2.395 -21.422 1.00 56.69 98 ALA A C 1
ATOM 752 O O . ALA A 1 98 ? -1.543 1.754 -21.322 1.00 56.69 98 ALA A O 1
ATOM 753 N N . VAL A 1 99 ? 0.393 2.449 -20.431 1.00 60.31 99 VAL A N 1
ATOM 754 C CA . VAL A 1 99 ? 0.220 1.775 -19.135 1.00 60.31 99 VAL A CA 1
ATOM 755 C C . VAL A 1 99 ? -0.917 2.418 -18.345 1.00 60.31 99 VAL A C 1
ATOM 757 O O . VAL A 1 99 ? -1.715 1.703 -17.753 1.00 60.31 99 VAL A O 1
ATOM 760 N N . ALA A 1 100 ? -1.055 3.745 -18.364 1.00 59.28 100 ALA A N 1
ATOM 761 C CA . ALA A 1 100 ? -2.197 4.424 -17.757 1.00 59.28 100 ALA A CA 1
ATOM 762 C C . ALA A 1 100 ? -3.516 4.006 -18.423 1.00 59.28 100 ALA A C 1
ATOM 764 O O . ALA A 1 100 ? -4.506 3.799 -17.723 1.00 59.28 100 ALA A O 1
ATOM 765 N N . LEU A 1 101 ? -3.522 3.822 -19.748 1.00 51.12 101 LEU A N 1
ATOM 766 C CA . LEU A 1 101 ? -4.678 3.322 -20.491 1.00 51.12 101 LEU A CA 1
ATOM 767 C C . LEU A 1 101 ? -4.997 1.859 -20.143 1.00 51.12 101 LEU A C 1
ATOM 769 O O . LEU A 1 101 ? -6.161 1.525 -19.954 1.00 51.12 101 LEU A O 1
ATOM 773 N N . GLU A 1 102 ? -3.986 0.995 -20.025 1.00 50.72 102 GLU A N 1
ATOM 774 C CA . GLU A 1 102 ? -4.158 -0.411 -19.632 1.00 50.72 102 GLU A CA 1
ATOM 775 C C . GLU A 1 102 ? -4.627 -0.550 -18.177 1.00 50.72 102 GLU A C 1
ATOM 777 O O . GLU A 1 102 ? -5.519 -1.347 -17.893 1.00 50.72 102 GLU A O 1
ATOM 782 N N . VAL A 1 103 ? -4.094 0.259 -17.257 1.00 56.72 103 VAL A N 1
ATOM 783 C CA . VAL A 1 103 ? -4.527 0.304 -15.850 1.00 56.72 103 VAL A CA 1
ATOM 784 C C . VAL A 1 103 ? -5.948 0.863 -15.731 1.00 56.72 103 VAL A C 1
ATOM 786 O O . VAL A 1 103 ? -6.746 0.324 -14.967 1.00 56.72 103 VAL A O 1
ATOM 789 N N . ALA A 1 104 ? -6.301 1.896 -16.502 1.00 52.25 104 ALA A N 1
ATOM 790 C CA . ALA A 1 104 ? -7.669 2.411 -16.559 1.00 52.25 104 ALA A CA 1
ATOM 791 C C . ALA A 1 104 ? -8.640 1.365 -17.136 1.00 52.25 104 ALA A C 1
ATOM 793 O O . ALA A 1 104 ? -9.701 1.136 -16.561 1.00 52.25 104 ALA A O 1
ATOM 794 N N . ALA A 1 105 ? -8.249 0.657 -18.199 1.00 48.22 105 ALA A N 1
ATOM 795 C CA . ALA A 1 105 ? -9.038 -0.428 -18.780 1.00 48.22 105 ALA A CA 1
ATOM 796 C C . ALA A 1 105 ? -9.195 -1.626 -17.821 1.00 48.22 105 ALA A C 1
ATOM 798 O O . ALA A 1 105 ? -10.248 -2.259 -17.791 1.00 48.22 105 ALA A O 1
ATOM 799 N N . ALA A 1 106 ? -8.186 -1.920 -16.994 1.00 48.69 106 ALA A N 1
ATOM 800 C CA . ALA A 1 106 ? -8.277 -2.928 -15.936 1.00 48.69 106 ALA A CA 1
ATOM 801 C C . ALA A 1 106 ? -9.182 -2.492 -14.765 1.00 48.69 106 ALA A C 1
ATOM 803 O O . ALA A 1 106 ? -9.712 -3.341 -14.048 1.00 48.69 106 ALA A O 1
ATOM 804 N N . GLN A 1 107 ? -9.384 -1.184 -14.577 1.00 49.09 107 GLN A N 1
ATOM 805 C CA . GLN A 1 107 ? -10.318 -0.612 -13.600 1.00 49.09 107 GLN A CA 1
ATOM 806 C C . GLN A 1 107 ? -11.750 -0.454 -14.147 1.00 49.09 107 GLN A C 1
ATOM 808 O O . GLN A 1 107 ? -12.689 -0.388 -13.355 1.00 49.09 107 GLN A O 1
ATOM 813 N N . GLU A 1 108 ? -11.943 -0.453 -15.470 1.00 39.91 108 GLU A N 1
ATOM 814 C CA . GLU A 1 108 ? -13.248 -0.351 -16.148 1.00 39.91 108 GLU A CA 1
ATOM 815 C C . GLU A 1 108 ? -14.070 -1.659 -16.188 1.00 39.91 108 GLU A C 1
ATOM 817 O O . GLU A 1 108 ? -15.050 -1.751 -16.925 1.00 39.91 108 GLU A O 1
ATOM 822 N N . VAL A 1 109 ? -13.788 -2.639 -15.318 1.00 50.66 109 VAL A N 1
ATOM 823 C CA . VAL A 1 109 ? -14.766 -3.701 -15.005 1.00 50.66 109 VAL A CA 1
ATOM 824 C C . VAL A 1 109 ? -15.502 -3.413 -13.688 1.00 50.66 109 VAL A C 1
ATOM 826 O O . VAL A 1 109 ? -15.268 -4.084 -12.681 1.00 50.66 109 VAL A O 1
ATOM 829 N N . PRO A 1 110 ? -16.456 -2.467 -13.676 1.00 51.00 110 PRO A N 1
ATOM 830 C CA . PRO A 1 110 ? -17.569 -2.524 -12.755 1.00 51.00 110 PRO A CA 1
ATOM 831 C C . PRO A 1 110 ? -18.861 -2.731 -13.548 1.00 51.00 110 PRO A C 1
ATOM 833 O O . PRO A 1 110 ? -19.538 -1.763 -13.863 1.00 51.00 110 PRO A O 1
ATOM 836 N N . GLU A 1 111 ? -19.267 -3.977 -13.810 1.00 40.91 111 GLU A N 1
ATOM 837 C CA . GLU A 1 111 ? -20.691 -4.239 -14.051 1.00 40.91 111 GLU A CA 1
ATOM 838 C C . GLU A 1 111 ? -21.202 -5.506 -13.355 1.00 40.91 111 GLU A C 1
ATOM 840 O O . GLU A 1 111 ? -20.873 -6.636 -13.700 1.00 40.91 111 GLU A O 1
ATOM 845 N N . LEU A 1 112 ? -22.058 -5.236 -12.364 1.00 45.62 112 LEU A N 1
ATOM 846 C CA . LEU A 1 112 ? -23.326 -5.906 -12.088 1.00 45.62 112 LEU A CA 1
ATOM 847 C C . LEU A 1 112 ? -23.346 -7.443 -11.999 1.00 45.62 112 LEU A C 1
ATOM 849 O O . LEU A 1 112 ? -23.591 -8.134 -12.981 1.00 45.62 112 LEU A O 1
ATOM 853 N N . VAL A 1 113 ? -23.421 -7.944 -10.763 1.00 39.09 113 VAL A N 1
ATOM 854 C CA . VAL A 1 113 ? -24.525 -8.850 -10.407 1.00 39.09 113 VAL A CA 1
ATOM 855 C C . VAL A 1 113 ? -25.145 -8.353 -9.106 1.00 39.09 113 VAL A C 1
ATOM 857 O O . VAL A 1 113 ? -24.700 -8.672 -8.008 1.00 39.09 113 VAL A O 1
ATOM 860 N N . ALA A 1 114 ? -26.179 -7.530 -9.255 1.00 41.00 114 ALA A N 1
ATOM 861 C CA . ALA A 1 114 ? -27.257 -7.490 -8.287 1.00 41.00 114 ALA A CA 1
ATOM 862 C C . ALA A 1 114 ? -28.142 -8.717 -8.540 1.00 41.00 114 ALA A C 1
ATOM 864 O O . ALA A 1 114 ? -28.777 -8.758 -9.590 1.00 41.00 114 ALA A O 1
ATOM 865 N N . VAL A 1 115 ? -28.157 -9.678 -7.608 1.00 38.19 115 VAL A N 1
ATOM 866 C CA . VAL A 1 115 ? -29.338 -10.428 -7.122 1.00 38.19 115 VAL A CA 1
ATOM 867 C C . VAL A 1 115 ? -29.034 -10.889 -5.701 1.00 38.19 115 VAL A C 1
ATOM 869 O O . VAL A 1 115 ? -27.978 -11.534 -5.517 1.00 38.19 115 VAL A O 1
#